Protein AF-A0AAE8N519-F1 (afdb_monomer_lite)

pLDDT: mean 78.26, std 13.2, range [42.0, 91.94]

Structure (mmCIF, N/CA/C/O backbone):
data_AF-A0AAE8N519-F1
#
_entry.id   AF-A0AAE8N519-F1
#
loop_
_atom_site.group_PDB
_atom_site.id
_atom_site.type_symbol
_atom_site.label_atom_id
_atom_site.label_alt_id
_atom_site.label_comp_id
_atom_site.label_asym_id
_atom_site.label_entity_id
_atom_site.label_seq_id
_atom_site.pdbx_PDB_ins_code
_atom_site.Cartn_x
_atom_site.Cartn_y
_atom_site.Cartn_z
_atom_site.occupancy
_atom_site.B_iso_or_equiv
_atom_site.auth_seq_id
_atom_site.auth_comp_id
_atom_site.auth_asym_id
_atom_site.auth_atom_id
_atom_site.pdbx_PDB_model_num
ATOM 1 N N . MET A 1 1 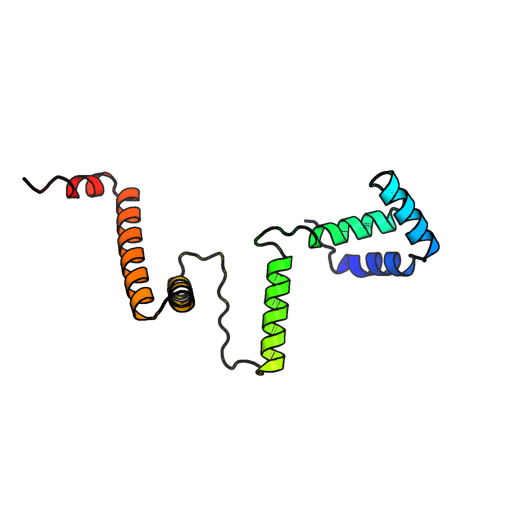? 1.554 -9.038 15.814 1.00 45.66 1 MET A N 1
ATOM 2 C CA . MET A 1 1 ? 1.218 -8.107 14.715 1.00 45.66 1 MET A CA 1
ATOM 3 C C . MET A 1 1 ? -0.281 -7.877 14.682 1.00 45.66 1 MET A C 1
ATOM 5 O O . MET A 1 1 ? -1.045 -8.831 14.577 1.00 45.66 1 MET A O 1
ATOM 9 N N . LEU A 1 2 ? -0.656 -6.616 14.880 1.00 53.94 2 LEU A N 1
ATOM 10 C CA . LEU A 1 2 ? -1.992 -6.107 15.166 1.00 53.94 2 LEU A CA 1
ATOM 11 C C . LEU A 1 2 ? -2.900 -6.200 13.928 1.00 53.94 2 LEU A C 1
ATOM 13 O O . LEU A 1 2 ? -2.967 -5.306 13.100 1.00 53.94 2 LEU A O 1
ATOM 17 N N . SER A 1 3 ? -3.559 -7.329 13.745 1.00 58.25 3 SER A N 1
ATOM 18 C CA . SER A 1 3 ? -4.724 -7.465 12.877 1.00 58.25 3 SER A CA 1
ATOM 19 C C . SER A 1 3 ? -5.600 -8.495 13.553 1.00 58.25 3 SER A C 1
ATOM 21 O O . SER A 1 3 ? -5.080 -9.520 14.009 1.00 58.25 3 SER A O 1
ATOM 23 N N . VAL A 1 4 ? -6.900 -8.213 13.660 1.00 67.62 4 VAL A N 1
ATOM 24 C CA . VAL A 1 4 ? -7.852 -9.162 14.238 1.00 67.62 4 VAL A CA 1
ATOM 25 C C . VAL A 1 4 ? -7.718 -10.474 13.469 1.00 67.62 4 VAL A C 1
ATOM 27 O O . VAL A 1 4 ? -7.940 -10.541 12.258 1.00 67.62 4 VAL A O 1
ATOM 30 N N . LYS A 1 5 ? -7.255 -11.516 14.158 1.00 75.69 5 LYS A N 1
ATOM 31 C CA . LYS A 1 5 ? -7.131 -12.852 13.575 1.00 75.69 5 LYS A CA 1
ATOM 32 C C . LYS A 1 5 ? -8.541 -13.412 13.399 1.00 75.69 5 LYS A C 1
ATOM 34 O O . LYS A 1 5 ? -9.392 -13.138 14.235 1.00 75.69 5 LYS A O 1
ATOM 39 N N . ARG A 1 6 ? -8.776 -14.256 12.387 1.00 75.69 6 ARG A N 1
ATOM 40 C CA . ARG A 1 6 ? -10.092 -14.903 12.175 1.00 75.69 6 ARG A CA 1
ATOM 41 C C . ARG A 1 6 ? -10.638 -15.576 13.442 1.00 75.69 6 ARG A C 1
ATOM 43 O O . ARG A 1 6 ? -11.818 -15.477 13.725 1.00 75.69 6 ARG A O 1
ATOM 50 N N . ARG A 1 7 ? -9.757 -16.173 14.252 1.00 82.62 7 ARG A N 1
ATOM 51 C CA . ARG A 1 7 ? -10.104 -16.774 15.553 1.00 82.62 7 ARG A CA 1
ATOM 52 C C . ARG A 1 7 ? -10.700 -15.801 16.581 1.00 82.62 7 ARG A C 1
ATOM 54 O O . ARG A 1 7 ? -11.333 -16.247 17.517 1.00 82.62 7 ARG A O 1
ATOM 61 N N . SER A 1 8 ? -10.457 -14.502 16.427 1.00 80.12 8 SER A N 1
ATOM 62 C CA . SER A 1 8 ? -10.939 -13.438 17.315 1.00 80.12 8 SER A CA 1
ATOM 63 C C . SER A 1 8 ? -12.210 -12.769 16.781 1.00 80.12 8 SER A C 1
ATOM 65 O O . SER A 1 8 ? -12.687 -11.816 17.384 1.00 80.12 8 SER A O 1
ATOM 67 N N . PHE A 1 9 ? -12.745 -13.224 15.641 1.00 83.38 9 PHE A N 1
ATOM 68 C CA . PHE A 1 9 ? -13.976 -12.672 15.070 1.00 83.38 9 PHE A CA 1
ATOM 69 C C . PHE A 1 9 ? -15.194 -12.908 15.968 1.00 83.38 9 PHE A C 1
ATOM 71 O O . PHE A 1 9 ? -15.928 -11.944 16.152 1.00 83.38 9 PHE A O 1
ATOM 78 N N . PRO A 1 10 ? -15.372 -14.087 16.602 1.00 88.81 10 PRO A N 1
ATOM 79 C CA . PRO A 1 10 ? -16.482 -14.290 17.534 1.00 88.81 10 PRO A CA 1
ATOM 80 C C . PRO A 1 10 ? -16.450 -13.313 18.717 1.00 88.81 10 PRO A C 1
ATOM 82 O O . PRO A 1 10 ? -17.484 -12.816 19.148 1.00 88.81 10 PRO A O 1
ATOM 85 N N . ASP A 1 11 ? -15.257 -12.978 19.218 1.00 85.00 11 ASP A N 1
ATOM 86 C CA . ASP A 1 11 ? -15.109 -12.002 20.301 1.00 85.00 11 ASP A CA 1
ATOM 87 C C . ASP A 1 11 ? -15.469 -10.586 19.853 1.00 85.00 11 ASP A C 1
ATOM 89 O O . ASP A 1 11 ? -16.168 -9.874 20.567 1.00 85.00 11 ASP A O 1
ATOM 93 N N . VAL A 1 12 ? -15.023 -10.183 18.661 1.00 85.19 12 VAL A N 1
ATOM 94 C CA . VAL A 1 12 ? -15.373 -8.877 18.086 1.00 85.19 12 VAL A CA 1
ATOM 95 C C . VAL A 1 12 ? -16.871 -8.788 17.813 1.00 85.19 12 VAL A C 1
ATOM 97 O O . VAL A 1 12 ? -17.484 -7.777 18.133 1.00 85.19 12 VAL A O 1
ATOM 100 N N . GLU A 1 13 ? -17.471 -9.844 17.271 1.00 88.56 13 GLU A N 1
ATOM 101 C CA . GLU A 1 13 ? -18.908 -9.923 17.014 1.00 88.56 13 GLU A CA 1
ATOM 102 C C . GLU A 1 13 ? -19.714 -9.813 18.310 1.00 88.56 13 GLU A C 1
ATOM 104 O O . GLU A 1 13 ? -20.639 -9.008 18.387 1.00 88.56 13 GLU A O 1
ATOM 109 N N . ARG A 1 14 ? -19.302 -10.521 19.367 1.00 90.88 14 ARG A N 1
ATOM 110 C CA . ARG A 1 14 ? -19.904 -10.406 20.701 1.00 90.88 14 ARG A CA 1
ATOM 111 C C . ARG A 1 14 ? -19.809 -8.985 21.257 1.00 90.88 14 ARG A C 1
ATOM 113 O O . ARG A 1 14 ? -20.783 -8.484 21.811 1.00 90.88 14 ARG A O 1
ATOM 120 N N . ILE A 1 15 ? -18.659 -8.323 21.103 1.00 87.88 15 ILE A N 1
ATOM 121 C CA . ILE A 1 15 ? -18.493 -6.927 21.529 1.00 87.88 15 ILE A CA 1
ATOM 122 C C . ILE A 1 15 ? -19.458 -6.026 20.753 1.00 87.88 15 ILE A C 1
ATOM 124 O O . ILE A 1 15 ? -20.175 -5.252 21.380 1.00 87.88 15 ILE A O 1
ATOM 128 N N . VAL A 1 16 ? -19.534 -6.167 19.426 1.00 86.38 16 VAL A N 1
ATOM 129 C CA . VAL A 1 16 ? -20.443 -5.385 18.569 1.00 86.38 16 VAL A CA 1
ATOM 130 C C . VAL A 1 16 ? -21.907 -5.606 18.945 1.00 86.38 16 VAL A C 1
ATOM 132 O O . VAL A 1 16 ? -22.648 -4.639 19.073 1.00 86.38 16 VAL A O 1
ATOM 135 N N . GLN A 1 17 ? -22.318 -6.850 19.193 1.00 90.06 17 GLN A N 1
ATOM 136 C CA . GLN A 1 17 ? -23.681 -7.171 19.629 1.00 90.06 17 GLN A CA 1
ATOM 137 C C . GLN A 1 17 ? -24.007 -6.608 21.021 1.00 90.06 17 GLN A C 1
ATOM 139 O O . GLN A 1 17 ? -25.160 -6.303 21.306 1.00 90.06 17 GLN A O 1
ATOM 144 N N . SER A 1 18 ? -23.000 -6.444 21.884 1.00 87.75 18 SER A N 1
ATOM 145 C CA . SER A 1 18 ? -23.152 -5.860 23.224 1.00 87.75 18 SER A CA 1
ATOM 146 C C . SER A 1 18 ? -23.130 -4.324 23.256 1.00 87.75 18 SER A C 1
ATOM 148 O O . SER A 1 18 ? -23.245 -3.731 24.334 1.00 87.75 18 SER A O 1
ATOM 150 N N . LEU A 1 19 ? -22.921 -3.663 22.112 1.00 87.31 19 LEU A N 1
ATOM 151 C CA . LEU A 1 19 ? -22.876 -2.205 22.024 1.00 87.31 19 LEU A CA 1
ATOM 152 C C . LEU A 1 19 ? -24.275 -1.644 21.783 1.00 87.31 19 LEU A C 1
ATOM 154 O O . LEU A 1 19 ? -24.789 -1.651 20.668 1.00 87.31 19 LEU A O 1
ATOM 158 N N . GLY A 1 20 ? -24.877 -1.134 22.856 1.00 89.38 20 GLY A N 1
ATOM 159 C CA . GLY A 1 20 ? -26.095 -0.334 22.789 1.00 89.38 20 GLY A CA 1
ATOM 160 C C . GLY A 1 2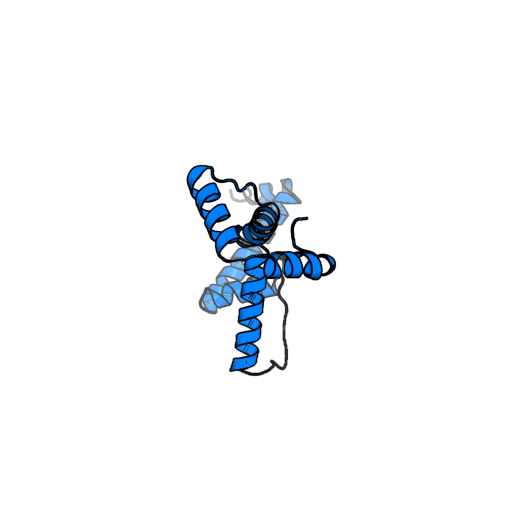0 ? -25.816 1.148 22.490 1.00 89.38 20 GLY A C 1
ATOM 161 O O . GLY A 1 20 ? -24.688 1.615 22.677 1.00 89.38 20 GLY A O 1
ATOM 162 N N . PRO A 1 21 ? -26.845 1.910 22.076 1.00 87.50 21 PRO A N 1
ATOM 163 C CA . PRO A 1 21 ? -26.721 3.335 21.761 1.00 87.50 21 PRO A CA 1
ATOM 164 C C . PRO A 1 21 ? -26.265 4.170 22.965 1.00 87.50 21 PRO A C 1
ATOM 166 O O . PRO A 1 21 ? -25.421 5.046 22.815 1.00 87.50 21 PRO A O 1
ATOM 169 N N . GLU A 1 22 ? -26.745 3.855 24.169 1.00 89.38 22 GLU A N 1
ATOM 170 C CA . GLU A 1 22 ? -26.374 4.564 25.404 1.00 89.38 22 GLU A CA 1
ATOM 171 C C . GLU A 1 22 ? -24.886 4.408 25.739 1.00 89.38 22 GLU A C 1
ATOM 173 O O . GLU A 1 22 ? -24.198 5.370 26.072 1.00 89.38 22 GLU A O 1
ATOM 178 N N . ARG A 1 23 ? -24.370 3.185 25.583 1.00 89.19 23 ARG A N 1
ATOM 179 C CA . ARG A 1 23 ? -22.967 2.842 25.833 1.00 89.19 23 ARG A CA 1
ATOM 180 C C . ARG A 1 23 ? -22.034 3.533 24.838 1.00 89.19 23 ARG A C 1
ATOM 182 O O . ARG A 1 23 ? -20.962 3.997 25.215 1.00 89.19 23 ARG A O 1
ATOM 189 N N . LEU A 1 24 ? -22.458 3.628 23.578 1.00 88.88 24 LEU A N 1
ATOM 190 C CA . LEU A 1 24 ? -21.727 4.351 22.539 1.00 88.88 24 LEU A CA 1
ATOM 191 C C . LEU A 1 24 ? -21.723 5.862 22.782 1.00 88.88 24 LEU A C 1
ATOM 193 O O . LEU A 1 24 ? -20.674 6.481 22.615 1.00 88.88 24 LEU A O 1
ATOM 197 N N . GLU A 1 25 ? -22.846 6.448 23.202 1.00 90.75 25 GLU A N 1
ATOM 198 C CA . GLU A 1 25 ? -22.905 7.886 23.482 1.00 90.75 25 GLU A CA 1
ATOM 199 C C . GLU A 1 25 ? -22.045 8.249 24.700 1.00 90.75 25 GLU A C 1
ATOM 201 O O . GLU A 1 25 ? -21.274 9.204 24.639 1.00 90.75 25 GLU A O 1
ATOM 206 N N . ALA A 1 26 ? -22.075 7.438 25.763 1.00 89.31 26 ALA A N 1
ATOM 207 C CA . ALA A 1 26 ? -21.192 7.619 26.916 1.00 89.31 26 ALA A CA 1
ATOM 208 C C . ALA A 1 26 ? -19.707 7.542 26.516 1.00 89.31 26 ALA A C 1
ATOM 210 O O . ALA A 1 26 ? -18.923 8.434 26.844 1.00 89.31 26 ALA A O 1
ATOM 211 N N . ALA A 1 27 ? -19.327 6.522 25.738 1.00 89.12 27 ALA A N 1
ATOM 212 C CA . ALA A 1 27 ? -17.955 6.373 25.261 1.00 89.12 27 ALA A CA 1
ATOM 213 C C . ALA A 1 27 ? -17.524 7.524 24.336 1.00 89.12 27 ALA A C 1
ATOM 215 O O . ALA A 1 27 ? -16.374 7.956 24.392 1.00 89.12 27 ALA A O 1
ATOM 216 N N . LYS A 1 28 ? -18.431 8.048 23.503 1.00 88.69 28 LYS A N 1
ATOM 217 C CA . LYS A 1 28 ? -18.181 9.219 22.652 1.00 88.69 28 LYS A CA 1
ATOM 218 C C . LYS A 1 28 ? -17.903 10.468 23.488 1.00 88.69 28 LYS A C 1
ATOM 220 O O . LYS A 1 28 ? -16.903 11.132 23.234 1.00 88.69 28 LYS A O 1
ATOM 225 N N . VAL A 1 29 ? -18.728 10.750 24.498 1.00 91.69 29 VAL A N 1
ATOM 226 C CA . VAL A 1 29 ? -18.532 11.901 25.398 1.00 91.69 29 VAL A CA 1
ATOM 227 C C . VAL A 1 29 ? -17.182 11.810 26.120 1.00 91.69 29 VAL A C 1
ATOM 229 O O . VAL A 1 29 ? -16.441 12.792 26.171 1.00 91.69 29 VAL A O 1
ATOM 232 N N . GLU A 1 30 ? -16.808 10.628 26.619 1.00 89.06 30 GLU A N 1
ATOM 233 C CA . GLU A 1 30 ? -15.493 10.411 27.242 1.00 89.06 30 GLU A CA 1
ATOM 234 C C . GLU A 1 30 ? -14.328 10.630 26.266 1.00 89.06 30 GLU A C 1
ATOM 236 O O . GLU A 1 30 ? -13.316 11.247 26.625 1.00 89.06 30 GLU A O 1
ATOM 241 N N . LEU A 1 31 ? -14.470 10.137 25.032 1.00 87.25 31 LEU A N 1
ATOM 242 C CA . LEU A 1 31 ? -13.460 10.275 23.984 1.00 87.25 31 LEU A CA 1
ATOM 243 C C . LEU A 1 31 ? -13.276 11.730 23.560 1.00 87.25 31 LEU A C 1
ATOM 245 O O . LEU A 1 31 ? -12.137 12.157 23.384 1.00 87.25 31 LEU A O 1
ATOM 249 N N . GLU A 1 32 ? -14.358 12.493 23.424 1.00 85.69 32 GLU A N 1
ATOM 250 C CA . GLU A 1 32 ? -14.305 13.920 23.091 1.00 85.69 32 GLU A CA 1
ATOM 251 C C . GLU A 1 32 ? -13.652 14.738 24.214 1.00 85.69 32 GLU A C 1
ATOM 253 O O . GLU A 1 32 ? -12.872 15.648 23.936 1.00 85.69 32 GLU A O 1
ATOM 258 N N . ALA A 1 33 ? -13.906 14.386 25.479 1.00 87.31 33 ALA A N 1
ATOM 259 C CA . ALA A 1 33 ? -13.359 15.104 26.628 1.00 87.31 33 ALA A CA 1
ATOM 260 C C . ALA A 1 33 ? -11.890 14.761 26.939 1.00 87.31 33 ALA A C 1
ATOM 262 O O . ALA A 1 33 ? -11.118 15.637 27.327 1.00 87.31 33 ALA A O 1
ATOM 263 N N . SER A 1 34 ? -11.495 13.489 26.814 1.00 85.06 34 SER A N 1
ATOM 264 C CA . SER A 1 34 ? -10.209 12.988 27.336 1.00 85.06 34 SER A CA 1
ATOM 265 C C . SER A 1 34 ? -9.310 12.312 26.296 1.00 85.06 34 SER A C 1
ATOM 267 O O . SER A 1 34 ? -8.159 11.975 26.591 1.00 85.06 34 SER A O 1
ATOM 269 N N . GLY A 1 35 ? -9.825 12.062 25.088 1.00 80.12 35 GLY A N 1
ATOM 270 C CA . GLY A 1 35 ? -9.152 11.262 24.062 1.00 80.12 35 GLY A CA 1
ATOM 271 C C . GLY A 1 35 ? -9.040 9.771 24.403 1.00 80.12 35 GLY A C 1
ATOM 272 O O . GLY A 1 35 ? -8.366 9.027 23.686 1.00 80.12 35 GLY A O 1
ATOM 273 N N . LYS A 1 36 ? -9.662 9.316 25.497 1.00 84.25 36 LYS A N 1
ATOM 274 C CA . LYS A 1 36 ? -9.682 7.921 25.955 1.00 84.25 36 LYS A CA 1
ATOM 275 C C . LYS A 1 36 ? -11.108 7.520 26.328 1.00 84.25 36 LYS A C 1
ATOM 277 O O . LYS A 1 36 ? -11.939 8.368 26.616 1.00 84.25 36 LYS A O 1
ATOM 282 N N . THR A 1 37 ? -11.374 6.220 26.322 1.00 86.69 37 THR A N 1
ATOM 283 C CA . THR A 1 37 ? -12.620 5.652 26.846 1.00 86.69 37 THR A CA 1
ATOM 284 C C . THR A 1 37 ? -12.292 4.648 27.939 1.00 86.69 37 THR A C 1
ATOM 286 O O . THR A 1 37 ? -11.282 3.941 27.850 1.00 86.69 37 THR A O 1
ATOM 289 N N . THR A 1 38 ? -13.127 4.608 28.972 1.00 88.88 38 THR A N 1
ATOM 290 C CA . THR A 1 38 ? -13.090 3.585 30.024 1.00 88.88 38 THR A CA 1
ATOM 291 C C . THR A 1 38 ? -13.715 2.268 29.563 1.00 88.88 38 THR A C 1
ATOM 293 O O . THR A 1 38 ? -13.501 1.223 30.178 1.00 88.88 38 THR A O 1
ATOM 296 N N . ASP A 1 39 ? -14.440 2.293 28.443 1.00 88.06 39 ASP A N 1
ATOM 297 C CA . ASP A 1 39 ? -15.077 1.124 27.869 1.00 88.06 39 ASP A CA 1
ATOM 298 C C . ASP A 1 39 ? -14.071 0.237 27.124 1.00 88.06 39 ASP A C 1
ATOM 300 O O . ASP A 1 39 ? -13.598 0.555 26.027 1.00 88.06 39 ASP A O 1
ATOM 304 N N . GLU A 1 40 ? -13.772 -0.925 27.704 1.00 87.00 40 GLU A N 1
ATOM 305 C CA . GLU A 1 40 ? -12.805 -1.868 27.137 1.00 87.00 40 GLU A CA 1
ATOM 306 C C . GLU A 1 40 ? -13.246 -2.411 25.765 1.00 87.00 40 GLU A C 1
ATOM 308 O O . GLU A 1 40 ? -12.418 -2.617 24.877 1.00 87.00 40 GLU A O 1
ATOM 313 N N . GLY A 1 41 ? -14.555 -2.583 25.545 1.00 86.19 41 GLY A N 1
ATOM 314 C CA . GLY A 1 41 ? -15.097 -3.049 24.269 1.00 86.19 41 GLY A CA 1
ATOM 315 C C . GLY A 1 41 ? -14.904 -2.018 23.158 1.00 86.19 41 GLY A C 1
ATOM 316 O O . GLY A 1 41 ? -14.408 -2.349 22.076 1.00 86.19 41 GLY A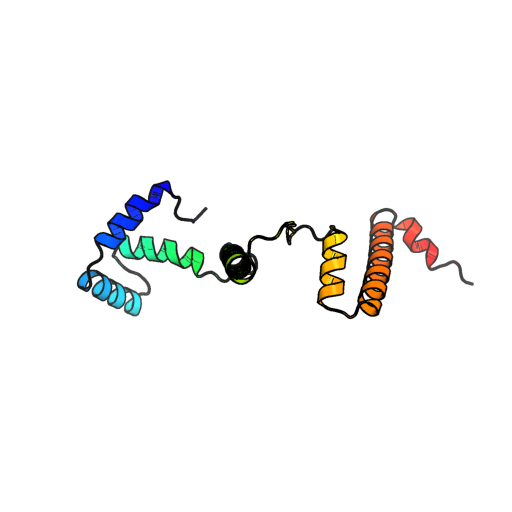 O 1
ATOM 317 N N . VAL A 1 42 ? -15.226 -0.754 23.438 1.00 86.75 42 VAL A N 1
ATOM 318 C CA . VAL A 1 42 ? -15.013 0.361 22.501 1.00 86.75 42 VAL A CA 1
ATOM 319 C C . VAL A 1 42 ? -13.518 0.589 22.264 1.00 86.75 42 VAL A C 1
ATOM 321 O O . VAL A 1 42 ? -13.093 0.715 21.115 1.00 86.75 42 VAL A O 1
ATOM 324 N N . SER A 1 43 ? -12.691 0.547 23.312 1.00 86.88 43 SER A N 1
ATOM 325 C CA . SER A 1 43 ? -11.226 0.644 23.219 1.00 86.88 43 SER A CA 1
ATOM 326 C C . SER A 1 43 ? -10.627 -0.452 22.327 1.00 86.88 43 SER A C 1
ATOM 328 O O . SER A 1 43 ? -9.801 -0.181 21.444 1.00 86.88 43 SER A O 1
ATOM 330 N N . GLN A 1 44 ? -11.084 -1.697 22.485 1.00 85.06 44 GLN A N 1
ATOM 331 C CA . GLN A 1 44 ? -10.645 -2.834 21.677 1.00 85.06 44 GLN A CA 1
ATOM 332 C C . GLN A 1 44 ? -11.062 -2.698 20.203 1.00 85.06 44 GLN A C 1
ATOM 334 O O . GLN A 1 44 ? -10.271 -3.020 19.303 1.00 85.06 44 GLN A O 1
ATOM 339 N N . LEU A 1 45 ? -12.267 -2.188 19.929 1.00 85.50 45 LEU A N 1
ATOM 340 C CA . LEU A 1 45 ? -12.720 -1.900 18.566 1.00 85.50 45 LEU A CA 1
ATOM 341 C C . LEU A 1 45 ? -11.934 -0.754 17.930 1.00 85.50 45 LEU A C 1
ATOM 343 O O . LEU A 1 45 ? -11.449 -0.908 16.810 1.00 85.50 45 LEU A O 1
ATOM 347 N N . LEU A 1 46 ? -11.725 0.353 18.643 1.00 83.62 46 LEU A N 1
ATOM 348 C CA . LEU A 1 46 ? -10.926 1.483 18.163 1.00 83.62 46 LEU A CA 1
ATOM 349 C C . LEU A 1 46 ? -9.491 1.066 17.852 1.00 83.62 46 LEU A C 1
ATOM 351 O O . LEU A 1 46 ? -8.953 1.440 16.812 1.00 83.62 46 LEU A O 1
ATOM 355 N N . ARG A 1 47 ? -8.884 0.218 18.689 1.00 78.88 47 ARG A N 1
ATOM 356 C CA . ARG A 1 47 ? -7.561 -0.363 18.419 1.00 78.88 47 ARG A CA 1
ATOM 357 C C . ARG A 1 47 ? -7.567 -1.269 17.189 1.00 78.88 47 ARG A C 1
ATOM 359 O O . ARG A 1 47 ? -6.576 -1.335 16.470 1.00 78.88 47 ARG A O 1
ATOM 366 N N . SER A 1 48 ? -8.670 -1.970 16.945 1.00 76.31 48 SER A N 1
ATOM 367 C CA . SER A 1 48 ? -8.840 -2.805 15.754 1.00 76.31 48 SER A CA 1
ATOM 368 C C . SER A 1 48 ? -9.004 -1.962 14.485 1.00 76.31 48 SER A C 1
ATOM 370 O O . SER A 1 48 ? -8.482 -2.339 13.437 1.00 76.31 48 SER A O 1
ATOM 372 N N . LEU A 1 49 ? -9.688 -0.819 14.583 1.00 74.75 49 LEU A N 1
ATOM 373 C CA . LEU A 1 49 ? -9.962 0.114 13.488 1.00 74.75 49 LEU A CA 1
ATOM 374 C C . LEU A 1 49 ? -8.779 1.032 13.166 1.00 74.75 49 LEU A C 1
ATOM 376 O O . LEU A 1 49 ? -8.506 1.271 11.991 1.00 74.75 49 LEU A O 1
ATOM 380 N N . SER A 1 50 ? -8.030 1.496 14.168 1.00 67.56 50 SER A N 1
ATOM 381 C CA . SER A 1 50 ? -6.864 2.374 13.980 1.00 67.56 50 SER A CA 1
ATOM 382 C C . SER A 1 50 ? -5.790 1.738 13.092 1.00 67.56 50 SER A C 1
ATOM 384 O O . SER A 1 50 ? -5.099 2.425 12.344 1.00 67.56 50 SER A O 1
ATOM 386 N N . LEU A 1 51 ? -5.723 0.407 13.080 1.00 64.19 51 LEU A N 1
ATOM 387 C CA . LEU A 1 51 ? -4.858 -0.381 12.199 1.00 64.19 51 LEU A CA 1
ATOM 388 C C . LEU A 1 51 ? -5.222 -0.276 10.721 1.00 64.19 51 LEU A C 1
ATOM 390 O O . LEU A 1 51 ? -4.359 -0.454 9.864 1.00 64.19 51 LEU A O 1
ATOM 394 N N . TYR A 1 52 ? -6.492 -0.019 10.428 1.00 61.78 52 TYR A N 1
ATOM 395 C CA . TYR A 1 52 ? -6.977 0.229 9.076 1.00 61.78 52 TYR A CA 1
ATOM 396 C C . TYR A 1 52 ? -6.977 1.723 8.732 1.00 61.78 52 TYR A C 1
ATOM 398 O O . TYR A 1 52 ? -6.995 2.052 7.554 1.00 61.78 52 TYR A O 1
ATOM 406 N N . GLY A 1 53 ? -6.924 2.609 9.735 1.00 54.94 53 GLY A N 1
ATOM 407 C CA . GLY A 1 53 ? -6.879 4.065 9.558 1.00 54.94 53 GLY A CA 1
ATOM 408 C C . GLY A 1 53 ? -5.485 4.644 9.289 1.00 54.94 53 GLY A C 1
ATOM 409 O O . GLY A 1 53 ? -5.373 5.773 8.812 1.00 54.94 53 GLY A O 1
ATOM 410 N N . PHE A 1 54 ? -4.407 3.894 9.550 1.00 52.28 54 PHE A N 1
ATOM 411 C CA . PHE A 1 54 ? -3.065 4.327 9.165 1.00 52.28 54 PHE A CA 1
ATOM 412 C C . PHE A 1 54 ? -2.895 4.228 7.644 1.00 52.28 54 PHE A C 1
ATOM 414 O O . PHE A 1 54 ? -2.579 3.164 7.099 1.00 52.28 54 PHE A O 1
ATOM 421 N N . ARG A 1 55 ? -3.029 5.379 6.971 1.00 51.47 55 ARG A N 1
ATOM 422 C CA . ARG A 1 55 ? -2.614 5.615 5.579 1.00 51.47 55 ARG A CA 1
ATOM 423 C C . ARG A 1 55 ? -1.090 5.544 5.470 1.00 51.47 55 ARG A C 1
ATOM 425 O O . ARG A 1 55 ? -0.426 6.526 5.157 1.00 51.47 55 ARG A O 1
ATOM 432 N N . GLN A 1 56 ? -0.508 4.391 5.776 1.00 54.44 56 GLN A N 1
ATOM 433 C CA . GLN A 1 56 ? 0.875 4.128 5.425 1.00 54.44 56 GLN A CA 1
ATOM 434 C C . GLN A 1 56 ? 0.926 3.805 3.925 1.00 54.44 56 GLN A C 1
ATOM 436 O O . GLN A 1 56 ? 0.227 2.892 3.468 1.00 54.44 56 GLN A O 1
ATOM 441 N N . PRO A 1 57 ? 1.732 4.529 3.131 1.00 49.97 57 PRO A N 1
ATOM 442 C CA . PRO A 1 57 ? 2.083 4.087 1.789 1.00 49.97 57 PRO A CA 1
ATOM 443 C C . PRO A 1 57 ? 2.565 2.631 1.864 1.00 49.97 57 PRO A C 1
ATOM 445 O O . PRO A 1 57 ? 3.323 2.286 2.766 1.00 49.97 57 PRO A O 1
ATOM 448 N N . MET A 1 58 ? 2.094 1.765 0.959 1.00 52.47 58 MET A N 1
ATOM 449 C CA . MET A 1 58 ? 2.397 0.317 0.942 1.00 52.47 58 MET A CA 1
ATOM 450 C C . MET A 1 58 ? 1.758 -0.528 2.069 1.00 52.47 58 MET A C 1
ATOM 452 O O . MET A 1 58 ? 2.106 -1.700 2.232 1.00 52.47 58 MET A O 1
ATOM 456 N N . SER A 1 59 ? 0.789 0.006 2.823 1.00 60.59 59 SER A N 1
ATOM 457 C CA . SER A 1 59 ? 0.084 -0.751 3.868 1.00 60.59 59 SER A CA 1
ATOM 458 C C . SER A 1 59 ? -0.881 -1.821 3.327 1.00 60.59 59 SER A C 1
ATOM 460 O O . SER A 1 59 ? -1.124 -1.988 2.125 1.00 60.59 59 SER A O 1
ATOM 462 N N . ARG A 1 60 ? -1.504 -2.551 4.262 1.00 60.06 60 ARG A N 1
ATOM 463 C CA . ARG A 1 60 ? -2.568 -3.527 3.983 1.00 60.06 60 ARG A CA 1
ATOM 464 C C . ARG A 1 60 ? -3.774 -2.921 3.270 1.00 60.06 60 ARG A C 1
ATOM 466 O O . ARG A 1 60 ? -4.411 -3.636 2.500 1.00 60.06 60 ARG A O 1
ATOM 473 N N . GLU A 1 61 ? -4.067 -1.649 3.513 1.00 64.38 61 GLU A N 1
ATOM 474 C CA . GLU A 1 61 ? -5.175 -0.928 2.887 1.00 64.38 61 GLU A CA 1
ATOM 475 C C . GLU A 1 61 ? -4.959 -0.790 1.376 1.00 64.38 61 GLU A C 1
ATOM 477 O O . GLU A 1 61 ? -5.846 -1.133 0.596 1.00 64.38 61 GLU A O 1
ATOM 482 N N . GLY A 1 62 ? -3.746 -0.418 0.947 1.00 67.19 62 GLY A N 1
ATOM 483 C CA . GLY A 1 62 ? -3.389 -0.347 -0.473 1.00 67.19 62 GLY A CA 1
ATOM 484 C C . GLY A 1 62 ? -3.572 -1.691 -1.182 1.00 67.19 62 GLY A C 1
ATOM 485 O O . GLY A 1 62 ? -4.132 -1.753 -2.277 1.00 67.19 62 GLY A O 1
ATOM 486 N N . ARG A 1 63 ? -3.201 -2.795 -0.518 1.00 71.62 63 ARG A N 1
ATOM 487 C CA . ARG A 1 63 ? -3.451 -4.148 -1.044 1.00 71.62 63 ARG A CA 1
ATOM 488 C C . ARG A 1 63 ? -4.943 -4.463 -1.157 1.00 71.62 63 ARG A C 1
ATOM 490 O O . ARG A 1 63 ? -5.359 -5.000 -2.177 1.00 71.62 63 ARG A O 1
ATOM 497 N N . LEU A 1 64 ? -5.744 -4.147 -0.138 1.00 72.56 64 LEU A N 1
ATOM 498 C CA . LEU A 1 64 ? -7.193 -4.393 -0.148 1.00 72.56 64 LEU A CA 1
ATOM 499 C C . LEU A 1 64 ? -7.910 -3.558 -1.215 1.00 72.56 64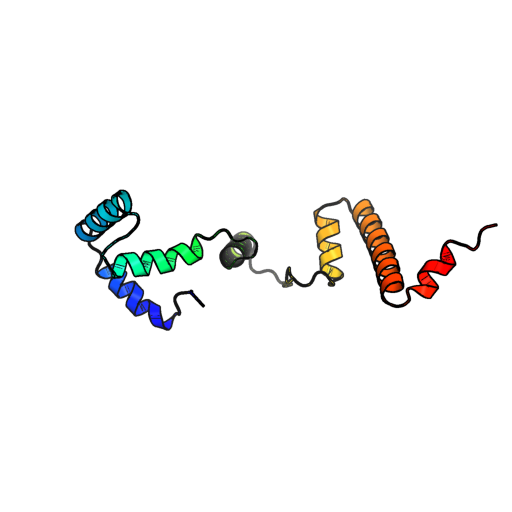 LEU A C 1
ATOM 501 O O . LEU A 1 64 ? -8.797 -4.068 -1.896 1.00 72.56 64 LEU A O 1
ATOM 505 N N . SER A 1 65 ? -7.503 -2.303 -1.391 1.00 74.12 65 SER A N 1
ATOM 506 C CA . SER A 1 65 ? -8.021 -1.422 -2.439 1.00 74.12 65 SER A CA 1
ATOM 507 C C . SER A 1 65 ? -7.702 -1.964 -3.837 1.00 74.12 65 SER A C 1
ATOM 509 O O . SER A 1 65 ? -8.601 -2.085 -4.671 1.00 74.12 65 SER A O 1
ATOM 511 N N . MET A 1 66 ? -6.459 -2.412 -4.074 1.00 78.81 66 MET A N 1
ATOM 512 C CA . MET A 1 66 ? -6.094 -3.091 -5.324 1.00 78.81 66 MET A CA 1
ATOM 513 C C . MET A 1 66 ? -6.929 -4.354 -5.556 1.00 78.81 66 MET A C 1
ATOM 515 O O . MET A 1 66 ? -7.448 -4.539 -6.652 1.00 78.81 66 MET A O 1
ATOM 519 N N . TRP A 1 67 ? -7.132 -5.181 -4.528 1.00 84.00 67 TRP A N 1
ATOM 520 C CA . TRP A 1 67 ? -7.984 -6.371 -4.624 1.00 84.00 67 TRP A CA 1
ATOM 521 C C . TRP A 1 67 ? -9.430 -6.044 -5.001 1.00 84.00 67 TRP A C 1
ATOM 523 O O . TRP A 1 67 ? -9.993 -6.690 -5.881 1.00 84.00 67 TRP A O 1
ATOM 533 N N . ARG A 1 68 ? -10.030 -5.016 -4.392 1.00 86.38 68 ARG A N 1
ATOM 534 C CA . ARG A 1 68 ? -11.381 -4.557 -4.756 1.00 86.38 68 ARG A CA 1
ATOM 535 C C . ARG A 1 68 ? -11.446 -4.084 -6.206 1.00 86.38 68 ARG A C 1
ATOM 537 O O . ARG A 1 68 ? -12.398 -4.410 -6.906 1.00 86.38 68 ARG A O 1
ATOM 544 N N . LYS A 1 69 ? -10.419 -3.371 -6.674 1.00 84.94 69 LYS A N 1
ATOM 545 C CA . LYS A 1 69 ? -10.324 -2.921 -8.069 1.00 84.94 69 LYS A CA 1
ATOM 546 C C . LYS A 1 69 ? -10.243 -4.094 -9.047 1.00 84.94 69 LYS A C 1
ATOM 548 O O . LYS A 1 69 ? -10.932 -4.080 -10.059 1.00 84.94 69 LYS A O 1
ATOM 553 N N . ILE A 1 70 ? -9.449 -5.115 -8.725 1.00 85.94 70 ILE A N 1
ATOM 554 C CA . ILE A 1 70 ? -9.359 -6.355 -9.508 1.00 85.94 70 ILE A CA 1
ATOM 555 C C . ILE A 1 70 ? -10.733 -7.026 -9.613 1.00 85.94 70 ILE A C 1
ATOM 557 O O . ILE A 1 70 ? -11.186 -7.321 -10.715 1.00 85.94 70 ILE A O 1
ATOM 561 N N . LEU A 1 71 ? -11.419 -7.214 -8.482 1.00 88.94 71 LEU A N 1
ATOM 562 C CA . LEU A 1 71 ? -12.745 -7.836 -8.458 1.00 88.94 71 LEU A CA 1
AT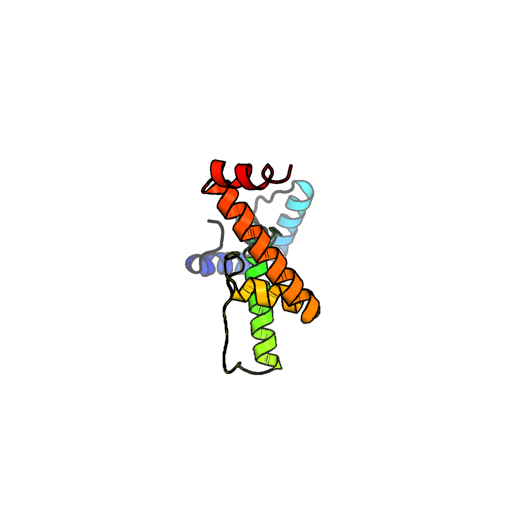OM 563 C C . LEU A 1 71 ? -13.771 -7.032 -9.265 1.00 88.94 71 LEU A C 1
ATOM 565 O O . LEU A 1 71 ? -14.527 -7.615 -10.032 1.00 88.94 71 LEU A O 1
ATOM 569 N N . SER A 1 72 ? -13.757 -5.702 -9.151 1.00 89.94 72 SER A N 1
ATOM 570 C CA . SER A 1 72 ? -14.632 -4.830 -9.942 1.00 89.94 72 SER A CA 1
ATOM 571 C C . SER A 1 72 ? -14.417 -5.002 -11.446 1.00 89.94 72 SER A C 1
ATOM 573 O O . SER A 1 72 ? -15.389 -5.033 -12.193 1.00 89.94 72 SER A O 1
ATOM 575 N N . LEU A 1 73 ? -13.164 -5.134 -11.897 1.00 86.75 73 LEU A N 1
ATOM 576 C CA . LEU A 1 73 ? -12.852 -5.358 -13.311 1.00 86.75 73 LEU A CA 1
ATOM 577 C C . LEU A 1 73 ? -13.328 -6.732 -13.787 1.00 86.75 73 LEU A C 1
ATOM 579 O O . LEU A 1 73 ? -13.830 -6.835 -14.899 1.00 86.75 73 LEU A O 1
ATOM 583 N N . ILE A 1 74 ? -13.225 -7.763 -12.944 1.00 89.50 74 ILE A N 1
ATOM 584 C CA . ILE A 1 74 ? -13.747 -9.102 -13.256 1.00 89.50 74 ILE A CA 1
ATOM 585 C C . ILE A 1 74 ? -15.274 -9.075 -13.384 1.00 89.50 74 ILE A C 1
ATOM 587 O O . ILE A 1 74 ? -15.825 -9.702 -14.281 1.00 89.50 74 ILE A O 1
ATOM 591 N N . VAL A 1 75 ? -15.969 -8.333 -12.518 1.00 90.25 75 VAL A N 1
ATOM 592 C CA . VAL A 1 75 ? -17.429 -8.174 -12.613 1.00 90.25 75 VAL A CA 1
ATOM 593 C C . VAL A 1 75 ? -17.819 -7.411 -13.881 1.00 90.25 75 VAL A C 1
ATOM 595 O O . VAL A 1 75 ? -18.765 -7.798 -14.556 1.00 90.25 75 VAL A O 1
ATOM 598 N N . GLN A 1 76 ? -17.087 -6.346 -14.222 1.00 91.69 76 GLN A N 1
ATOM 599 C CA . GLN A 1 76 ? -17.394 -5.500 -15.377 1.00 91.69 76 GLN A CA 1
ATOM 600 C C . GLN A 1 76 ? -17.052 -6.157 -16.725 1.00 91.69 76 GLN A C 1
ATOM 602 O O . GLN A 1 76 ? -17.784 -5.978 -17.694 1.00 91.69 76 GLN A O 1
ATOM 607 N N . HIS A 1 77 ? -15.930 -6.875 -16.806 1.00 91.94 77 HIS A N 1
ATOM 608 C CA . HIS A 1 77 ? -15.357 -7.361 -18.067 1.00 91.94 77 HIS A CA 1
ATOM 609 C C . HIS A 1 77 ? -15.274 -8.890 -18.165 1.00 91.94 77 HIS A C 1
ATOM 611 O O . HIS A 1 77 ? -14.850 -9.412 -19.194 1.00 91.94 77 HIS A O 1
ATOM 617 N N . GLY A 1 78 ? -15.682 -9.613 -17.121 1.00 89.94 78 GLY A N 1
ATOM 618 C CA . GLY A 1 78 ? -15.552 -11.063 -17.031 1.00 89.94 78 GLY A CA 1
ATOM 619 C C . GLY A 1 78 ? -14.187 -11.521 -16.509 1.00 89.94 78 GLY A C 1
ATOM 620 O O . GLY A 1 78 ? -13.266 -10.736 -16.267 1.00 89.94 78 GLY A O 1
ATOM 621 N N . ILE A 1 79 ? -14.059 -12.833 -16.305 1.00 89.94 79 ILE A N 1
ATOM 622 C CA . ILE A 1 79 ? -12.807 -13.456 -15.861 1.00 89.94 79 ILE A CA 1
ATOM 623 C C . ILE A 1 79 ? -11.803 -13.407 -17.022 1.00 89.94 79 ILE A C 1
ATOM 625 O O . ILE A 1 79 ? -12.115 -13.899 -18.108 1.00 89.94 79 ILE A O 1
ATOM 629 N N . PRO A 1 80 ? -10.596 -12.850 -16.830 1.00 87.38 80 PRO A N 1
ATOM 630 C CA . PRO A 1 80 ? -9.601 -12.828 -17.890 1.00 87.38 80 PRO A CA 1
ATOM 631 C C . PRO A 1 80 ? -9.075 -14.239 -18.168 1.00 87.38 80 PRO A C 1
ATOM 633 O O . PRO A 1 80 ? -8.854 -15.022 -17.246 1.00 87.38 80 PRO A O 1
ATOM 636 N N . ALA A 1 81 ? -8.805 -14.537 -19.440 1.00 89.06 81 ALA A N 1
ATOM 637 C CA . ALA A 1 81 ? -8.233 -15.821 -19.852 1.00 89.06 81 ALA A CA 1
ATOM 638 C C . ALA A 1 81 ? -6.799 -16.030 -19.327 1.00 89.06 81 ALA A C 1
ATOM 640 O O . ALA A 1 81 ? -6.376 -17.161 -19.105 1.00 89.06 81 ALA A O 1
ATOM 641 N N . ILE A 1 82 ? -6.047 -14.940 -19.131 1.00 82.56 82 ILE A N 1
ATOM 642 C CA . ILE A 1 82 ? -4.667 -14.955 -18.637 1.00 82.56 82 ILE A CA 1
ATOM 643 C C . ILE A 1 82 ? -4.498 -13.821 -17.623 1.00 82.56 82 ILE A C 1
ATOM 645 O O . ILE A 1 82 ? -4.853 -12.675 -17.899 1.00 82.56 82 ILE A O 1
ATOM 649 N N . TRP A 1 83 ? -3.931 -14.134 -16.454 1.00 82.25 83 TRP A N 1
ATOM 650 C CA . TRP A 1 83 ? -3.627 -13.164 -15.401 1.00 82.25 83 TRP A CA 1
ATOM 651 C C . TRP A 1 83 ? -2.147 -13.225 -15.022 1.00 82.25 83 TRP A C 1
ATOM 653 O O . TRP A 1 83 ? -1.642 -14.285 -14.658 1.00 82.25 83 TRP A O 1
ATOM 663 N N . PHE A 1 84 ? -1.468 -12.075 -15.015 1.00 73.31 84 PHE A N 1
ATOM 664 C CA . PHE A 1 84 ? -0.113 -11.949 -14.477 1.00 73.31 84 PHE A CA 1
ATOM 665 C C . PHE A 1 84 ? -0.122 -11.179 -13.159 1.00 73.31 84 PHE A C 1
ATOM 667 O O . PHE A 1 84 ? -0.649 -10.071 -13.064 1.00 73.31 84 PHE A O 1
ATOM 674 N N . THR A 1 85 ? 0.515 -11.749 -12.138 1.00 72.69 85 THR A N 1
ATOM 675 C CA . THR A 1 85 ? 0.712 -11.076 -10.851 1.00 72.69 85 THR A CA 1
ATOM 676 C C . THR A 1 85 ? 2.101 -10.457 -10.814 1.00 72.69 85 THR A C 1
ATOM 678 O O . THR A 1 85 ? 3.105 -11.163 -10.753 1.00 72.69 85 THR A O 1
ATOM 681 N N . LEU A 1 86 ? 2.166 -9.126 -10.827 1.00 70.94 86 LEU A N 1
ATOM 682 C CA . LEU A 1 86 ? 3.419 -8.381 -10.734 1.00 70.94 86 LEU A CA 1
ATOM 683 C C . LEU A 1 86 ? 3.584 -7.832 -9.314 1.00 70.94 86 LEU A C 1
ATOM 685 O O . LEU A 1 86 ? 2.845 -6.948 -8.890 1.00 70.94 86 LEU A O 1
ATOM 689 N N . ASN A 1 87 ? 4.560 -8.354 -8.568 1.00 69.50 87 ASN A N 1
ATOM 690 C CA . ASN A 1 87 ? 4.872 -7.857 -7.226 1.00 69.50 87 ASN A CA 1
ATOM 691 C C . ASN A 1 87 ? 5.539 -6.465 -7.302 1.00 69.50 87 ASN A C 1
ATOM 693 O O . ASN A 1 87 ? 6.616 -6.371 -7.894 1.00 69.50 87 ASN A O 1
ATOM 697 N N . PRO A 1 88 ? 4.989 -5.402 -6.689 1.00 61.16 88 PRO A N 1
ATOM 698 C CA . PRO A 1 88 ? 5.565 -4.056 -6.766 1.00 61.16 88 PRO A CA 1
ATOM 699 C C . PRO A 1 88 ? 6.985 -3.936 -6.187 1.00 61.16 88 PRO A C 1
ATOM 701 O O . PRO A 1 88 ? 7.710 -3.031 -6.578 1.00 61.16 88 PRO A O 1
ATOM 704 N N . ASN A 1 89 ? 7.413 -4.850 -5.307 1.00 64.81 89 ASN A N 1
ATOM 705 C CA . ASN A 1 89 ? 8.729 -4.768 -4.653 1.00 64.81 89 ASN A CA 1
ATOM 706 C C . ASN A 1 89 ? 9.902 -5.266 -5.506 1.00 64.81 89 ASN A C 1
ATOM 708 O O . ASN A 1 89 ? 11.057 -5.059 -5.150 1.00 64.81 89 ASN A O 1
ATOM 712 N N . ASP A 1 90 ? 9.628 -5.958 -6.605 1.00 67.62 90 ASP A N 1
ATOM 713 C CA . ASP A 1 90 ? 10.679 -6.543 -7.435 1.00 67.62 90 ASP A CA 1
ATOM 714 C C . ASP A 1 90 ? 10.987 -5.585 -8.596 1.00 67.62 90 ASP A C 1
ATOM 716 O O . ASP A 1 90 ? 10.467 -5.717 -9.709 1.00 67.62 90 ASP A O 1
ATOM 720 N N . LEU A 1 91 ? 11.774 -4.560 -8.235 1.00 64.50 91 LEU A N 1
ATOM 721 C CA . LEU A 1 91 ? 12.262 -3.452 -9.072 1.00 64.50 91 LEU A CA 1
ATOM 722 C C . LEU A 1 91 ? 13.279 -3.901 -10.130 1.00 64.50 91 LEU A C 1
ATOM 724 O O . LEU A 1 91 ? 13.526 -3.185 -11.094 1.00 64.50 91 LEU A O 1
ATOM 728 N N . THR A 1 92 ? 13.852 -5.091 -9.965 1.00 68.31 92 THR A N 1
ATOM 729 C CA . THR A 1 92 ? 14.810 -5.695 -10.898 1.00 68.31 92 THR A CA 1
ATOM 730 C C . THR A 1 92 ? 14.136 -6.429 -12.055 1.00 68.31 92 THR A C 1
ATOM 732 O O . THR A 1 92 ? 14.799 -6.872 -12.989 1.00 68.31 92 THR A O 1
ATOM 735 N N . ASN A 1 93 ? 12.811 -6.567 -12.020 1.00 78.69 93 ASN A N 1
ATOM 736 C CA . ASN A 1 93 ? 12.067 -7.284 -13.041 1.00 78.69 93 ASN A CA 1
ATOM 737 C C . ASN A 1 93 ? 11.926 -6.464 -14.328 1.00 78.69 93 ASN A C 1
ATOM 739 O O . ASN A 1 93 ? 11.175 -5.485 -14.382 1.00 78.69 93 ASN A O 1
ATOM 743 N N . LEU A 1 94 ? 12.586 -6.924 -15.391 1.00 75.75 94 LEU A N 1
ATOM 744 C CA . LEU A 1 94 ? 12.573 -6.277 -16.705 1.00 75.75 94 LEU A CA 1
ATOM 745 C C . LEU A 1 94 ? 11.160 -6.108 -17.279 1.00 75.75 94 LEU A C 1
ATOM 747 O O . LEU A 1 94 ? 10.874 -5.088 -17.903 1.00 75.75 94 LEU A O 1
ATOM 751 N N . VAL A 1 95 ? 10.253 -7.060 -17.031 1.00 81.81 95 VAL A N 1
ATOM 752 C CA . VAL A 1 95 ? 8.863 -6.983 -17.512 1.00 81.81 95 VAL A CA 1
ATOM 753 C C . VAL A 1 95 ? 8.126 -5.819 -16.850 1.00 81.81 95 VAL A C 1
ATOM 755 O O . VAL A 1 95 ? 7.363 -5.116 -17.509 1.00 81.81 95 VAL A O 1
ATOM 758 N N . LYS A 1 96 ? 8.386 -5.555 -15.563 1.00 79.38 96 LYS A N 1
ATOM 759 C CA . LYS A 1 96 ? 7.765 -4.430 -14.848 1.00 79.38 96 LYS A CA 1
ATOM 760 C C . LYS A 1 96 ? 8.324 -3.095 -15.286 1.00 79.38 96 LYS A C 1
ATOM 762 O O . LYS A 1 96 ? 7.543 -2.170 -15.477 1.00 79.38 96 LYS A O 1
ATOM 767 N N . LEU A 1 97 ? 9.642 -3.001 -15.452 1.00 81.56 97 LEU A N 1
ATOM 768 C CA . LEU A 1 97 ? 10.277 -1.783 -15.951 1.00 81.56 97 LEU A CA 1
ATOM 769 C C . LEU A 1 97 ? 9.728 -1.428 -17.334 1.00 81.56 97 LEU A C 1
ATOM 771 O O . LEU A 1 97 ? 9.329 -0.285 -17.549 1.00 81.56 97 LEU A O 1
ATOM 775 N N . ARG A 1 98 ? 9.589 -2.425 -18.219 1.00 86.56 98 ARG A N 1
ATOM 776 C CA . ARG A 1 98 ? 8.921 -2.258 -19.514 1.00 86.56 98 ARG A CA 1
ATOM 777 C C . ARG A 1 98 ? 7.479 -1.789 -19.363 1.00 86.56 98 ARG A C 1
ATOM 779 O O . 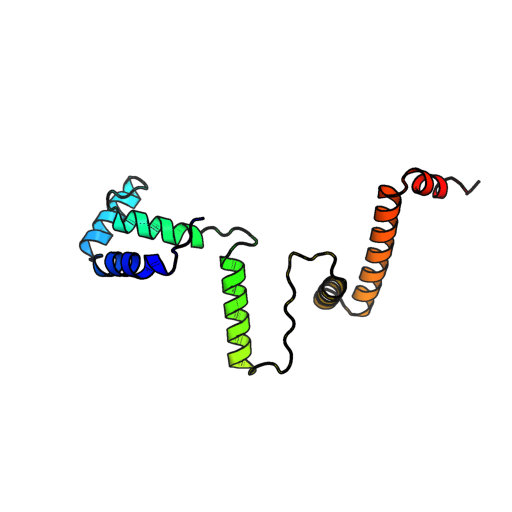ARG A 1 98 ? 7.140 -0.722 -19.859 1.00 86.56 98 ARG A O 1
ATOM 786 N N . LEU A 1 99 ? 6.639 -2.520 -18.634 1.00 85.88 99 LEU A N 1
ATOM 787 C CA . LEU A 1 99 ? 5.230 -2.146 -18.464 1.00 85.88 99 LEU A CA 1
ATOM 788 C C . LEU A 1 99 ? 5.049 -0.752 -17.844 1.00 85.88 99 LEU A C 1
ATOM 790 O O . LEU A 1 99 ? 4.159 -0.014 -18.256 1.00 85.88 99 LEU A O 1
ATOM 794 N N . ALA A 1 100 ? 5.885 -0.370 -16.878 1.00 83.38 100 ALA A N 1
ATOM 795 C CA . ALA A 1 100 ? 5.845 0.951 -16.259 1.00 83.38 100 ALA A CA 1
ATOM 796 C C . ALA A 1 100 ? 6.261 2.060 -17.238 1.00 83.38 100 ALA A C 1
ATOM 798 O O . ALA A 1 100 ? 5.593 3.096 -17.300 1.00 83.38 100 ALA A O 1
ATOM 799 N N . ALA A 1 101 ? 7.317 1.834 -18.027 1.00 87.25 101 ALA A N 1
ATOM 800 C CA . ALA A 1 101 ? 7.760 2.770 -19.058 1.00 87.25 101 ALA A CA 1
ATOM 801 C C . ALA A 1 101 ? 6.659 2.989 -20.106 1.00 87.25 101 ALA A C 1
ATOM 803 O O . ALA A 1 101 ? 6.253 4.123 -20.334 1.00 87.25 101 ALA A O 1
ATOM 804 N N . TYR A 1 102 ? 6.085 1.909 -20.638 1.00 89.31 102 TYR A N 1
ATOM 805 C CA . TYR A 1 102 ? 5.018 1.968 -21.643 1.00 89.31 102 TYR A CA 1
ATOM 806 C C . TYR A 1 102 ? 3.679 2.500 -21.114 1.00 89.31 102 TYR A C 1
ATOM 808 O O . TYR A 1 102 ? 2.857 2.985 -21.883 1.00 89.31 102 TYR A O 1
ATOM 816 N N . ARG A 1 103 ? 3.430 2.425 -19.802 1.00 86.19 103 ARG A N 1
ATOM 817 C CA . ARG A 1 103 ? 2.229 3.008 -19.183 1.00 86.19 103 ARG A CA 1
ATOM 818 C C . ARG A 1 103 ? 2.327 4.526 -19.013 1.00 86.19 103 ARG A C 1
ATOM 820 O O . ARG A 1 103 ? 1.297 5.186 -18.930 1.00 86.19 103 ARG A O 1
ATOM 827 N N . SER A 1 104 ? 3.540 5.054 -18.870 1.00 83.50 104 SER A N 1
ATOM 828 C CA . SER A 1 104 ? 3.783 6.464 -18.536 1.00 83.50 104 SER A CA 1
ATOM 829 C C . SER A 1 104 ? 4.293 7.301 -19.708 1.00 83.50 104 SER A C 1
ATOM 831 O O . SER A 1 104 ? 4.304 8.524 -19.599 1.00 83.50 104 SER A O 1
ATOM 833 N N . ARG A 1 105 ? 4.718 6.664 -20.803 1.00 89.38 105 ARG A N 1
ATOM 834 C CA . ARG A 1 105 ? 5.372 7.301 -21.952 1.00 89.38 105 ARG A CA 1
ATOM 835 C C . ARG A 1 105 ? 4.820 6.756 -23.264 1.00 89.38 105 ARG A C 1
ATOM 837 O O . ARG A 1 105 ? 4.263 5.658 -23.295 1.00 89.38 105 ARG A O 1
ATOM 844 N N . HIS A 1 106 ? 5.030 7.495 -24.350 1.00 91.62 106 HIS A N 1
ATOM 845 C CA . HIS A 1 106 ? 4.782 6.979 -25.695 1.00 91.62 106 HIS A CA 1
ATOM 846 C C . HIS A 1 106 ? 5.763 5.842 -26.043 1.00 91.62 106 HIS A C 1
ATOM 848 O O . HIS A 1 106 ? 6.857 5.797 -25.480 1.00 91.62 106 HIS A O 1
ATOM 854 N N . PRO A 1 107 ? 5.406 4.920 -26.959 1.00 89.75 107 PRO A N 1
ATOM 855 C CA . PRO A 1 107 ? 6.210 3.729 -27.256 1.00 89.75 107 PRO A CA 1
ATOM 856 C C . PRO A 1 107 ? 7.686 4.012 -27.579 1.00 89.75 107 PRO A C 1
ATOM 858 O O . PRO A 1 107 ? 8.572 3.362 -27.030 1.00 89.75 107 PRO A O 1
ATOM 861 N N . GLU A 1 108 ? 7.959 5.017 -28.413 1.00 88.56 108 GLU A N 1
ATOM 862 C CA . GLU A 1 108 ? 9.327 5.382 -28.809 1.00 88.56 108 GLU A CA 1
ATOM 863 C C . GLU A 1 108 ? 10.131 5.962 -27.634 1.00 88.56 108 GLU A C 1
ATOM 865 O O . GLU A 1 108 ? 11.277 5.578 -27.390 1.00 88.56 108 GLU A O 1
ATOM 870 N N . GLU A 1 109 ? 9.502 6.825 -26.835 1.00 89.94 109 GLU A N 1
ATOM 871 C CA . GLU A 1 109 ? 10.098 7.388 -25.621 1.00 89.94 109 GLU A CA 1
ATOM 872 C C . GLU A 1 109 ? 10.339 6.324 -24.543 1.00 89.94 109 GLU A C 1
ATOM 874 O O . GLU A 1 109 ? 11.297 6.418 -23.772 1.00 89.94 109 GLU A O 1
ATOM 879 N N . ALA A 1 110 ? 9.476 5.308 -24.469 1.00 90.88 110 ALA A N 1
ATOM 880 C CA . ALA A 1 110 ? 9.609 4.203 -23.533 1.00 90.88 110 ALA A CA 1
ATOM 881 C C . ALA A 1 110 ? 10.841 3.347 -23.856 1.00 90.88 110 ALA A C 1
ATOM 883 O O . ALA A 1 110 ? 11.623 3.058 -22.950 1.00 90.88 110 ALA A O 1
ATOM 884 N N . GLU A 1 111 ? 11.061 2.985 -25.124 1.00 90.69 111 GLU A N 1
ATOM 885 C CA . GLU A 1 111 ? 12.253 2.225 -25.535 1.00 90.69 111 GLU A CA 1
ATOM 886 C C . GLU A 1 111 ? 13.543 3.040 -25.375 1.00 90.69 111 GLU A C 1
ATOM 888 O O . GLU A 1 111 ? 14.539 2.524 -24.854 1.00 90.69 111 GLU A O 1
ATOM 893 N N . GLY A 1 112 ? 13.522 4.332 -25.721 1.00 89.88 112 GLY A N 1
ATOM 894 C CA . GLY A 1 112 ? 14.652 5.231 -25.466 1.00 89.88 112 GLY A CA 1
ATOM 895 C C . GLY A 1 112 ? 14.995 5.314 -23.973 1.00 89.88 112 GLY A C 1
ATOM 896 O O . GLY A 1 112 ? 16.156 5.165 -23.579 1.00 89.88 112 GLY A O 1
ATOM 897 N N . PHE A 1 113 ? 13.976 5.453 -23.120 1.00 89.00 113 PHE A N 1
ATOM 898 C CA . PHE A 1 113 ? 14.139 5.464 -21.667 1.00 89.00 113 PHE A CA 1
ATOM 899 C C . PHE A 1 113 ? 14.727 4.148 -21.143 1.00 89.00 113 PHE A C 1
ATOM 901 O O . PHE A 1 113 ? 15.711 4.175 -20.403 1.00 89.00 113 PHE A O 1
ATOM 908 N N . LEU A 1 114 ? 14.182 2.999 -21.547 1.00 88.94 114 LEU A N 1
ATOM 909 C CA . LEU A 1 114 ? 14.664 1.684 -21.110 1.00 88.94 114 LEU A CA 1
ATOM 910 C C . LEU A 1 114 ? 16.115 1.430 -21.530 1.00 88.94 114 LEU A C 1
ATOM 912 O O . LEU A 1 114 ? 16.902 0.930 -20.727 1.00 88.94 114 LEU A O 1
ATOM 916 N N . THR A 1 115 ? 16.485 1.835 -22.746 1.00 88.88 115 THR A N 1
ATOM 917 C CA . THR A 1 115 ? 17.863 1.727 -23.247 1.00 88.88 115 THR A CA 1
ATOM 918 C C . THR A 1 115 ? 18.821 2.584 -22.417 1.00 88.88 115 THR A C 1
ATOM 920 O O . THR A 1 115 ? 19.890 2.123 -22.010 1.00 88.88 115 THR A O 1
ATOM 923 N N . SER A 1 116 ? 18.422 3.819 -22.094 1.00 89.38 116 SER A N 1
ATOM 924 C CA . SER A 1 116 ? 19.221 4.711 -21.243 1.00 89.38 116 SER A CA 1
ATOM 925 C C . SER A 1 116 ? 19.365 4.186 -19.807 1.00 89.38 116 SER A C 1
ATOM 927 O O . SER A 1 116 ? 20.437 4.301 -19.201 1.00 89.38 116 SER A O 1
ATOM 929 N N . LEU A 1 117 ? 18.311 3.557 -19.275 1.00 86.75 117 LEU A N 1
ATOM 930 C CA . LEU A 1 117 ? 18.284 2.981 -17.936 1.00 86.75 117 LEU A CA 1
ATOM 931 C C . LEU A 1 117 ? 19.193 1.751 -17.838 1.00 86.75 117 LEU A C 1
ATOM 933 O O . LEU A 1 117 ? 19.949 1.641 -16.877 1.00 86.75 117 LEU A O 1
ATOM 937 N N . ASP A 1 118 ? 19.173 0.869 -18.840 1.00 84.69 118 ASP A N 1
ATOM 938 C CA . ASP A 1 118 ? 20.067 -0.294 -18.921 1.00 84.69 118 ASP A CA 1
ATOM 939 C C . ASP A 1 118 ? 21.541 0.131 -19.019 1.00 84.69 118 ASP A C 1
ATOM 941 O O . ASP A 1 118 ? 22.387 -0.379 -18.281 1.00 84.69 118 ASP A O 1
ATOM 945 N N . ALA A 1 119 ? 21.849 1.131 -19.853 1.00 85.81 119 ALA A N 1
ATOM 946 C CA . ALA A 1 119 ? 23.200 1.682 -19.956 1.00 85.81 119 ALA A CA 1
ATOM 947 C C . ALA A 1 119 ? 23.678 2.286 -18.623 1.00 85.81 119 ALA A C 1
ATOM 949 O O . ALA A 1 119 ? 24.814 2.052 -18.203 1.00 85.81 119 ALA A O 1
ATOM 950 N N . THR A 1 120 ? 22.805 3.024 -17.932 1.00 84.75 120 THR A N 1
ATOM 951 C CA . THR A 1 120 ? 23.106 3.604 -16.614 1.00 84.75 120 THR A CA 1
ATOM 952 C C . THR A 1 120 ? 23.307 2.510 -15.569 1.00 84.75 120 THR A C 1
ATOM 954 O O . THR A 1 120 ? 24.316 2.518 -14.870 1.00 84.75 120 THR A O 1
ATOM 957 N N . TYR A 1 121 ? 22.420 1.514 -15.518 1.00 83.94 121 TYR A N 1
ATOM 958 C CA . TYR A 1 121 ? 22.530 0.381 -14.601 1.00 83.94 121 TYR A CA 1
ATOM 959 C C . TYR A 1 121 ? 23.833 -0.399 -14.804 1.00 83.94 121 TYR A C 1
ATOM 961 O O . TYR A 1 121 ? 24.533 -0.684 -13.832 1.00 83.94 121 TYR A O 1
ATOM 969 N N . LYS A 1 122 ? 24.207 -0.698 -16.055 1.00 83.12 122 LYS A N 1
ATOM 970 C CA . LYS A 1 122 ? 25.473 -1.372 -16.385 1.00 83.12 122 LYS A CA 1
ATOM 971 C C . LYS A 1 122 ? 26.687 -0.561 -15.939 1.00 83.12 122 LYS A C 1
ATOM 973 O O . LYS A 1 122 ? 27.594 -1.135 -15.342 1.00 83.12 122 LYS A O 1
ATOM 978 N N . ARG A 1 123 ? 26.689 0.759 -16.166 1.00 81.94 123 ARG A N 1
ATOM 979 C CA . ARG A 1 123 ? 27.762 1.660 -15.707 1.00 81.94 123 ARG A CA 1
ATOM 980 C C . ARG A 1 123 ? 27.867 1.696 -14.186 1.00 81.94 123 ARG A C 1
ATOM 982 O O . ARG A 1 123 ? 28.956 1.516 -13.655 1.00 81.94 123 ARG A O 1
ATOM 989 N N . THR A 1 124 ? 26.751 1.880 -13.483 1.00 81.62 124 THR A N 1
ATOM 990 C CA . THR A 1 124 ? 26.728 1.897 -12.014 1.00 81.62 124 THR A CA 1
ATOM 991 C C . THR A 1 124 ? 27.170 0.554 -11.442 1.00 81.62 124 THR A C 1
ATOM 993 O O . THR A 1 124 ? 27.968 0.517 -10.511 1.00 81.62 124 THR A O 1
ATOM 996 N N . ARG A 1 125 ? 26.713 -0.559 -12.025 1.00 82.19 125 ARG A N 1
ATOM 997 C CA . ARG A 1 125 ? 27.135 -1.901 -11.619 1.00 82.19 125 ARG A CA 1
ATOM 998 C C . ARG A 1 125 ? 28.636 -2.097 -11.814 1.00 82.19 125 ARG A C 1
ATOM 1000 O O . ARG A 1 125 ? 29.269 -2.591 -10.891 1.00 82.19 125 ARG A O 1
ATOM 1007 N N . LEU A 1 126 ? 29.190 -1.677 -12.956 1.00 80.25 126 LEU A N 1
ATOM 1008 C CA . LEU A 1 126 ? 30.628 -1.744 -13.229 1.00 80.25 126 LEU A CA 1
ATOM 1009 C C . LEU A 1 126 ? 31.431 -0.906 -12.227 1.00 80.25 126 LEU A C 1
ATOM 1011 O O . LEU A 1 126 ? 32.397 -1.411 -11.676 1.00 80.25 126 LEU A O 1
ATOM 1015 N N . ALA A 1 127 ? 31.000 0.323 -11.929 1.00 77.88 127 ALA A N 1
ATOM 1016 C CA . ALA A 1 127 ? 31.659 1.183 -10.943 1.00 77.88 127 ALA A CA 1
ATOM 1017 C C . ALA A 1 127 ? 31.647 0.593 -9.522 1.00 77.88 127 ALA A C 1
ATOM 1019 O O . ALA A 1 127 ? 32.594 0.783 -8.765 1.00 77.88 127 ALA A O 1
ATOM 1020 N N . ILE A 1 128 ? 30.589 -0.140 -9.161 1.00 77.88 128 ILE A N 1
ATOM 1021 C CA . ILE A 1 128 ? 30.484 -0.819 -7.862 1.00 77.88 128 ILE A CA 1
ATOM 1022 C C . ILE A 1 128 ? 31.327 -2.104 -7.832 1.00 77.88 128 ILE A C 1
ATOM 1024 O O . ILE A 1 128 ? 31.945 -2.397 -6.812 1.00 77.88 128 ILE A O 1
ATOM 1028 N N . SER A 1 129 ? 31.336 -2.892 -8.913 1.00 79.06 129 SER A N 1
ATOM 1029 C CA . SER A 1 129 ? 32.015 -4.195 -8.946 1.00 79.06 129 SER A CA 1
ATOM 1030 C C . SER A 1 129 ? 33.502 -4.117 -9.289 1.00 79.06 129 SER A C 1
ATOM 1032 O O . SER A 1 129 ? 34.258 -4.986 -8.870 1.00 79.06 129 SER A O 1
ATOM 1034 N N . ASP A 1 130 ? 33.907 -3.114 -10.067 1.00 77.56 130 ASP A N 1
ATOM 1035 C CA . ASP A 1 130 ? 35.285 -2.879 -10.502 1.00 77.56 130 ASP A CA 1
ATOM 1036 C C . ASP A 1 130 ? 35.583 -1.362 -10.557 1.00 77.56 130 ASP A C 1
ATOM 1038 O O . ASP A 1 130 ? 35.543 -0.726 -11.621 1.00 77.56 130 ASP A O 1
ATOM 1042 N N . PRO A 1 131 ? 35.868 -0.751 -9.391 1.00 68.44 131 PRO A N 1
ATOM 1043 C CA . PRO A 1 131 ? 36.083 0.690 -9.286 1.00 68.44 131 PRO A CA 1
ATOM 1044 C C . PRO A 1 131 ? 37.302 1.167 -10.088 1.00 68.44 131 PRO A C 1
ATOM 1046 O O . PRO A 1 131 ? 37.271 2.253 -10.667 1.00 68.44 131 PRO A O 1
ATOM 1049 N N . LEU A 1 132 ? 38.358 0.349 -10.163 1.00 65.44 132 LEU A N 1
ATOM 1050 C CA . LEU A 1 132 ? 39.610 0.676 -10.856 1.00 65.44 132 LEU A CA 1
ATOM 1051 C C . LEU A 1 132 ? 39.414 0.751 -12.373 1.00 65.44 132 LEU A C 1
ATOM 1053 O O . LEU A 1 132 ? 39.868 1.703 -13.008 1.00 65.44 132 LEU A O 1
ATOM 1057 N N . SER A 1 133 ? 38.678 -0.202 -12.944 1.00 62.28 133 SER A N 1
ATOM 1058 C CA . SER A 1 133 ? 38.374 -0.223 -14.378 1.00 62.28 133 SER A CA 1
ATOM 1059 C C . SER A 1 133 ? 37.387 0.885 -14.778 1.00 62.28 133 SER A C 1
ATOM 1061 O O . SER A 1 133 ? 37.465 1.433 -15.878 1.00 62.28 133 SER A O 1
ATOM 1063 N N . SER A 1 134 ? 36.519 1.319 -13.853 1.00 58.03 134 SER A N 1
ATOM 1064 C CA . SER A 1 134 ? 35.613 2.457 -14.078 1.00 58.03 134 SER A CA 1
ATOM 1065 C C . SER A 1 134 ? 36.320 3.821 -14.166 1.00 58.03 134 SER A C 1
ATOM 1067 O O . SER A 1 134 ? 35.836 4.709 -14.868 1.00 58.03 134 SER A O 1
ATOM 1069 N N . ALA A 1 135 ? 37.479 3.982 -13.515 1.00 58.31 135 ALA A N 1
ATOM 1070 C CA . ALA A 1 135 ? 38.257 5.223 -13.526 1.00 58.31 135 ALA A CA 1
ATOM 1071 C C . ALA A 1 135 ? 39.146 5.375 -14.778 1.00 58.31 135 ALA A C 1
ATOM 1073 O O . ALA A 1 135 ? 39.385 6.492 -15.236 1.00 58.31 135 ALA A O 1
ATOM 1074 N N . ALA A 1 136 ? 39.601 4.267 -15.373 1.00 53.62 136 ALA A N 1
ATOM 1075 C CA . ALA A 1 136 ? 40.522 4.286 -16.514 1.00 53.62 136 ALA A CA 1
ATOM 1076 C C . ALA A 1 136 ? 39.882 4.772 -17.834 1.00 53.62 136 ALA A C 1
ATOM 1078 O O . ALA A 1 136 ? 40.582 5.270 -18.714 1.00 53.62 136 ALA A O 1
ATOM 1079 N N . GLY A 1 137 ? 38.552 4.694 -17.974 1.00 51.00 137 GLY A N 1
ATOM 1080 C CA . GLY A 1 137 ? 37.836 5.145 -19.177 1.00 51.00 137 GLY A CA 1
ATOM 1081 C C . GLY A 1 137 ? 37.724 6.668 -19.345 1.00 51.00 137 GLY A C 1
ATOM 1082 O O . GLY A 1 137 ? 37.371 7.127 -20.427 1.00 51.00 137 GLY A O 1
ATOM 1083 N N . ALA A 1 138 ? 38.022 7.458 -18.308 1.00 46.78 138 ALA A N 1
ATOM 1084 C CA . ALA A 1 138 ? 37.949 8.924 -18.347 1.00 46.78 138 ALA A CA 1
ATOM 1085 C C . ALA A 1 138 ? 39.290 9.605 -18.697 1.00 46.78 138 ALA A C 1
ATOM 1087 O O . ALA A 1 138 ? 39.335 10.827 -18.807 1.00 46.78 138 ALA A O 1
ATOM 1088 N N . GLY A 1 139 ? 40.375 8.836 -18.860 1.00 43.38 139 GLY A N 1
ATOM 1089 C CA . GLY A 1 139 ? 41.739 9.356 -19.030 1.00 43.38 139 GLY A CA 1
ATOM 1090 C C . GLY A 1 139 ? 42.442 8.993 -20.342 1.00 43.38 139 GLY A C 1
ATOM 1091 O O . GLY A 1 139 ? 43.624 9.288 -20.479 1.00 43.38 139 GLY A O 1
ATOM 1092 N N . ALA A 1 140 ? 41.766 8.355 -21.301 1.00 43.12 140 ALA A N 1
ATOM 1093 C CA . ALA A 1 140 ? 42.355 7.978 -22.590 1.00 43.12 140 ALA A CA 1
ATOM 1094 C C . ALA A 1 140 ? 41.819 8.878 -23.715 1.00 43.12 140 ALA A C 1
ATOM 1096 O O . ALA A 1 140 ? 41.009 8.467 -24.541 1.00 43.12 140 ALA A O 1
ATOM 1097 N N . GLY A 1 141 ? 42.237 10.139 -23.690 1.00 45.84 141 GLY A N 1
ATOM 1098 C CA . GLY A 1 141 ? 41.872 11.155 -24.673 1.00 45.84 141 GLY A CA 1
ATOM 1099 C C . GLY A 1 141 ? 42.749 12.391 -24.512 1.00 45.84 141 GLY A C 1
ATOM 1100 O O . GLY A 1 141 ? 42.243 13.457 -24.176 1.00 45.84 141 GLY A O 1
ATOM 1101 N N . THR A 1 142 ? 44.060 12.206 -24.670 1.00 42.00 142 THR A N 1
ATOM 1102 C CA . THR A 1 142 ? 45.013 13.268 -25.031 1.00 42.00 142 THR A CA 1
ATOM 1103 C C . THR A 1 142 ? 45.253 13.219 -26.526 1.00 42.00 142 THR A C 1
ATOM 1105 O O . THR A 1 142 ? 45.509 12.088 -27.001 1.00 42.00 142 THR A O 1
#

Radius of gyration: 26.58 Å; chains: 1; bounding box: 72×32×59 Å

Organism: NCBI:txid2041049

Foldseek 3Di:
DQAQDPVCVVVLVVLVVVDDPVNVVQQVVCCVVPVGGPDPSVVSVVSNVVQLVPPDVVHPVVVVVVVVVVVVCCVVPNDDPDDDDDDPVPPVDPVVLLVVLVVVDPPVRSVVVSVVVVVVVVLVVCCVVPVPVSVVVVPPDD

InterPro domains:
  IPR025476 Helitron helicase-like domain [PF14214] (6-105)

Sequence (142 aa):
MLSVKRRSFPDVERIVQSLGPERLEAAKVELEASGKTTDEGVSQLLRSLSLYGFRQPMSREGRLSMWRKILSLIVQHGIPAIWFTLNPNDLTNLVKLRLAAYRSRHPEEAEGFLTSLDATYKRTRLAISDPLSSAAGAGAGT

Secondary structure (DSSP, 8-state):
--S--GGGHHHHHHHHHT--HHHHHHHHHHHHHHS--S-HHHHHHHHHHHHHH---TTSHHHHHHHHHHHHHHHHHH---S------TT-TT-HHHHHHHHHHHS-HHHHHHHHHHHHHHHHHHHHHHH-HHHHHHTTS---